Protein AF-A0A529L4T3-F1 (afdb_monomer_lite)

Structure (mmCIF, N/CA/C/O backbone):
data_AF-A0A529L4T3-F1
#
_entry.id   AF-A0A529L4T3-F1
#
loop_
_atom_site.group_PDB
_atom_site.id
_atom_site.type_symbol
_atom_site.label_atom_id
_atom_site.label_alt_id
_atom_site.label_comp_id
_atom_site.label_asym_id
_atom_site.label_entity_id
_atom_site.label_seq_id
_atom_site.pdbx_PDB_ins_code
_atom_site.Cartn_x
_atom_site.Cartn_y
_atom_site.Cartn_z
_atom_site.occupancy
_atom_site.B_iso_or_equiv
_atom_site.auth_seq_id
_atom_site.auth_comp_id
_atom_site.auth_asym_id
_atom_site.auth_atom_id
_atom_site.pdbx_PDB_model_num
ATOM 1 N N . ILE A 1 1 ? -10.244 -6.745 11.135 1.00 78.12 1 ILE A N 1
ATOM 2 C CA . ILE A 1 1 ? -11.554 -6.042 11.206 1.00 78.12 1 ILE A CA 1
ATOM 3 C C . ILE A 1 1 ? -11.884 -5.526 9.811 1.00 78.12 1 ILE A C 1
ATOM 5 O O . ILE A 1 1 ? -10.975 -4.991 9.186 1.00 78.12 1 ILE A O 1
ATOM 9 N N . PRO A 1 2 ? -13.104 -5.713 9.285 1.00 82.62 2 PRO A N 1
ATOM 10 C CA . PRO A 1 2 ? -13.437 -5.306 7.921 1.00 82.62 2 PRO A CA 1
ATOM 11 C C . PRO A 1 2 ? -13.251 -3.792 7.702 1.00 82.62 2 PRO A C 1
ATOM 13 O O . PRO A 1 2 ? -13.596 -2.993 8.563 1.00 82.62 2 PRO A O 1
ATOM 16 N N . VAL A 1 3 ? -12.700 -3.387 6.553 1.00 83.81 3 VAL A N 1
ATOM 17 C CA . VAL A 1 3 ? -12.356 -1.969 6.270 1.00 83.81 3 VAL A CA 1
ATOM 18 C C . VAL A 1 3 ? -12.960 -1.416 4.979 1.00 83.81 3 VAL A C 1
ATOM 20 O O . VAL A 1 3 ? -13.020 -0.201 4.782 1.00 83.81 3 VAL A O 1
ATOM 23 N N . ARG A 1 4 ? -13.390 -2.305 4.076 1.00 85.81 4 ARG A N 1
ATOM 24 C CA . ARG A 1 4 ? -13.789 -1.932 2.713 1.00 85.81 4 ARG A CA 1
ATOM 25 C C . ARG A 1 4 ? -15.242 -1.465 2.629 1.00 85.81 4 ARG A C 1
ATOM 27 O O . ARG A 1 4 ? -15.514 -0.495 1.933 1.00 85.81 4 ARG A O 1
ATOM 34 N N . THR A 1 5 ? -16.154 -2.124 3.340 1.00 94.12 5 THR A N 1
ATOM 35 C CA . THR A 1 5 ? -17.591 -1.813 3.311 1.00 94.12 5 THR A CA 1
ATOM 36 C C . THR A 1 5 ? -17.965 -0.775 4.368 1.00 94.12 5 THR A C 1
ATOM 38 O O . THR A 1 5 ? -17.276 -0.638 5.382 1.00 94.12 5 THR A O 1
ATOM 41 N N . ALA A 1 6 ? -19.074 -0.061 4.153 1.00 93.62 6 ALA A N 1
ATOM 42 C CA . ALA A 1 6 ? -19.612 0.883 5.135 1.00 93.62 6 ALA A CA 1
ATOM 43 C C . ALA A 1 6 ? -19.880 0.201 6.487 1.00 93.62 6 ALA A C 1
ATOM 45 O O . ALA A 1 6 ? -19.437 0.691 7.524 1.00 93.62 6 ALA A O 1
ATOM 46 N N . GLU A 1 7 ? -20.506 -0.978 6.463 1.00 94.81 7 GLU A N 1
ATOM 47 C CA . GLU A 1 7 ? -20.748 -1.782 7.666 1.00 94.81 7 GLU A CA 1
ATOM 48 C C . GLU A 1 7 ? -19.445 -2.206 8.349 1.00 94.81 7 GLU A C 1
ATOM 50 O O . GLU A 1 7 ? -19.307 -2.092 9.564 1.00 94.81 7 GLU A O 1
ATOM 55 N N . GLY A 1 8 ? -18.428 -2.592 7.574 1.00 93.56 8 GLY A N 1
ATOM 56 C CA . GLY A 1 8 ? -17.111 -2.905 8.117 1.00 93.56 8 GLY A CA 1
ATOM 57 C C . GLY A 1 8 ? -16.471 -1.733 8.859 1.00 93.56 8 GLY A C 1
ATOM 58 O O . GLY A 1 8 ? -15.962 -1.894 9.970 1.00 93.56 8 GLY A O 1
ATOM 59 N N . ARG A 1 9 ? -16.563 -0.530 8.280 1.00 92.38 9 ARG A N 1
ATOM 60 C CA . ARG A 1 9 ? -16.066 0.694 8.919 1.00 92.38 9 ARG A CA 1
ATOM 61 C C . ARG A 1 9 ? -16.782 0.977 10.241 1.00 92.38 9 ARG A C 1
ATOM 63 O O . ARG A 1 9 ? -16.096 1.339 11.190 1.00 92.38 9 ARG A O 1
ATOM 70 N N . LYS A 1 10 ? -18.099 0.747 10.335 1.00 93.69 10 LYS A N 1
ATOM 71 C CA . LYS A 1 10 ? -18.859 0.877 11.596 1.00 93.69 10 LYS A CA 1
ATOM 72 C C . LYS A 1 10 ? -18.392 -0.116 12.661 1.00 93.6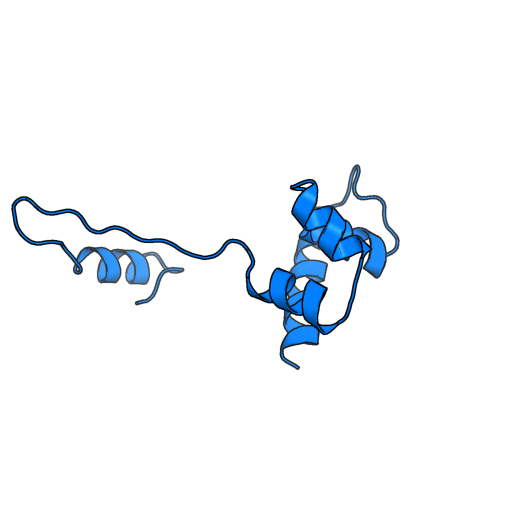9 10 LYS A C 1
ATOM 74 O O . LYS A 1 10 ? -18.240 0.254 13.816 1.00 93.69 10 LYS A O 1
ATOM 79 N N . ILE A 1 11 ? -18.096 -1.363 12.292 1.00 93.88 11 ILE A N 1
ATOM 80 C CA . ILE A 1 11 ? -17.553 -2.341 13.251 1.00 93.88 11 ILE A CA 1
ATOM 81 C C . ILE A 1 11 ? -16.198 -1.861 13.793 1.00 93.88 11 ILE A C 1
ATOM 83 O O . ILE A 1 11 ? -15.914 -1.991 14.981 1.00 93.88 11 ILE A O 1
ATOM 87 N N . ARG A 1 12 ? -15.358 -1.257 12.944 1.00 92.94 12 ARG A N 1
ATOM 88 C CA . ARG A 1 12 ? -14.039 -0.762 13.360 1.00 92.94 12 ARG A CA 1
ATOM 89 C C . ARG A 1 12 ? -14.113 0.381 14.372 1.00 92.94 12 ARG A C 1
ATOM 91 O O . ARG A 1 12 ? -13.210 0.477 15.196 1.00 92.94 12 ARG A O 1
ATOM 98 N N . THR A 1 13 ? -15.167 1.199 14.366 1.00 92.00 13 THR A N 1
ATOM 99 C CA . THR A 1 13 ? -15.310 2.288 15.350 1.00 92.00 13 THR A CA 1
ATOM 100 C C . THR A 1 13 ? -15.585 1.793 16.770 1.00 92.00 13 THR A C 1
ATOM 102 O O . THR A 1 13 ? -15.465 2.579 17.702 1.00 92.00 13 THR A O 1
ATOM 105 N N . ALA A 1 14 ? -15.924 0.512 16.958 1.00 94.75 14 ALA A N 1
ATOM 106 C CA . ALA A 1 14 ? -16.070 -0.084 18.286 1.00 94.75 14 ALA A CA 1
ATOM 107 C C . ALA A 1 14 ? -14.724 -0.273 19.014 1.00 94.75 14 ALA A C 1
ATOM 109 O O . ALA A 1 14 ? -14.696 -0.422 20.232 1.00 94.75 14 ALA A O 1
ATOM 110 N N . PHE A 1 15 ? -13.605 -0.257 18.283 1.00 95.00 15 PHE A N 1
ATOM 111 C CA . PHE A 1 15 ? -12.266 -0.377 18.850 1.00 95.00 15 PHE A CA 1
ATOM 112 C C . PHE A 1 15 ? -11.772 1.015 19.246 1.00 95.00 15 PHE A C 1
ATOM 114 O O . PHE A 1 15 ? -11.352 1.800 18.394 1.00 95.00 15 PHE A O 1
ATOM 121 N N . ILE A 1 16 ? -11.851 1.321 20.539 1.00 95.62 16 ILE A N 1
ATOM 122 C CA . ILE A 1 16 ? -11.482 2.618 21.115 1.00 95.62 16 ILE A CA 1
ATOM 123 C C . ILE A 1 16 ? -10.294 2.469 22.068 1.00 95.62 16 ILE A C 1
ATOM 125 O O . ILE A 1 16 ? -10.074 1.400 22.631 1.00 95.62 16 ILE A O 1
ATOM 129 N N . SER A 1 17 ? -9.520 3.540 22.244 1.00 97.00 17 SER A N 1
ATOM 130 C CA . SER A 1 17 ? -8.512 3.609 23.305 1.00 97.00 17 SER A CA 1
ATOM 131 C C . SER A 1 17 ? -9.145 3.986 24.640 1.00 97.00 17 SER A C 1
ATOM 133 O O . SER A 1 17 ? -10.187 4.646 24.681 1.00 97.00 17 SER A O 1
ATOM 135 N N . ASP A 1 18 ? -8.451 3.663 25.726 1.00 97.31 18 ASP A N 1
ATOM 136 C CA . ASP A 1 18 ? -8.809 4.137 27.058 1.00 97.31 18 ASP A CA 1
ATOM 137 C C . ASP A 1 18 ? -8.753 5.667 27.174 1.00 97.31 18 ASP A C 1
ATOM 139 O O . ASP A 1 18 ? -8.138 6.380 26.368 1.00 97.31 18 ASP A O 1
ATOM 143 N N . LYS A 1 19 ? -9.398 6.195 28.2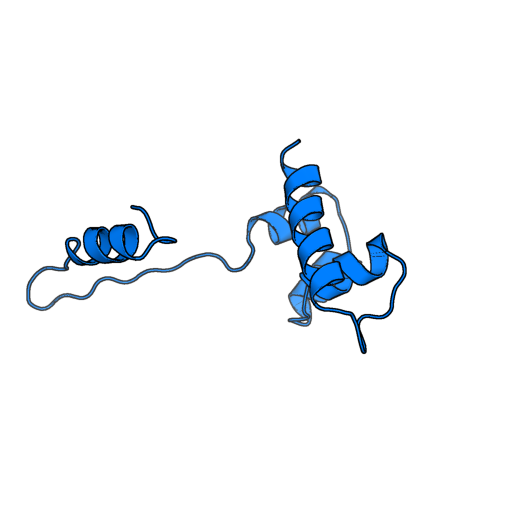22 1.00 96.75 19 LYS A N 1
ATOM 144 C CA . LYS A 1 19 ? -9.359 7.628 28.536 1.00 96.75 19 LYS A CA 1
ATOM 145 C C . LYS A 1 19 ? -7.909 8.092 28.709 1.00 96.75 19 LYS A C 1
ATOM 147 O O . LYS A 1 19 ? -7.080 7.392 29.283 1.00 96.75 19 LYS A O 1
ATOM 152 N N . GLY A 1 20 ? -7.609 9.281 28.189 1.00 97.94 20 GLY A N 1
ATOM 153 C CA . GLY A 1 20 ? -6.254 9.841 28.191 1.00 97.94 20 GLY A CA 1
ATOM 154 C C . GLY A 1 20 ? -5.305 9.243 27.145 1.00 97.94 20 GLY A C 1
ATOM 155 O O . GLY A 1 20 ? -4.199 9.750 26.998 1.00 97.94 20 GLY A O 1
ATOM 156 N N . HIS A 1 21 ? -5.732 8.231 26.383 1.00 98.00 21 HIS A N 1
ATOM 157 C CA . HIS A 1 21 ? -4.907 7.560 25.379 1.00 98.00 21 HIS A CA 1
ATOM 158 C C . HIS A 1 21 ? -5.426 7.797 23.956 1.00 98.00 21 HIS A C 1
ATOM 160 O O . HIS A 1 21 ? -6.522 8.326 23.737 1.00 98.00 21 HIS A O 1
ATOM 166 N N . LYS A 1 22 ? -4.609 7.410 22.972 1.00 97.00 22 LYS A N 1
ATOM 167 C CA . LYS A 1 22 ? -4.934 7.424 21.542 1.00 97.00 22 LYS A CA 1
ATOM 168 C C . LYS A 1 22 ? -4.481 6.116 20.902 1.00 97.00 22 LYS A C 1
ATOM 170 O O . LYS A 1 22 ? -3.446 5.573 21.275 1.00 97.00 22 LYS A O 1
ATOM 175 N N . LEU A 1 23 ? -5.237 5.643 19.915 1.00 96.12 23 LEU A N 1
ATOM 176 C CA . LEU A 1 23 ? -4.793 4.558 19.043 1.00 96.12 23 LEU A CA 1
ATOM 177 C C . LEU A 1 23 ? -3.860 5.114 17.964 1.00 96.12 23 LEU A C 1
ATOM 179 O O . LEU A 1 23 ? -4.181 6.114 17.322 1.00 96.12 23 LEU A O 1
ATOM 183 N N . VAL A 1 24 ? -2.739 4.433 17.738 1.00 95.69 24 VAL A N 1
ATOM 184 C CA . VAL A 1 24 ? -1.828 4.689 16.617 1.00 95.69 24 VAL A CA 1
ATOM 185 C C . VAL A 1 24 ? -1.914 3.501 15.669 1.00 95.69 24 VAL A C 1
ATOM 187 O O . VAL A 1 24 ? -1.840 2.352 16.095 1.00 95.69 24 VAL A O 1
ATOM 190 N N . SER A 1 25 ? -2.093 3.779 14.380 1.00 92.44 25 SER A N 1
ATOM 191 C CA . SER A 1 25 ? -2.102 2.769 13.324 1.00 92.44 25 SER A CA 1
ATOM 192 C C . SER A 1 25 ? -1.008 3.113 12.326 1.00 92.44 25 SER A C 1
ATOM 194 O O . SER A 1 25 ? -0.974 4.233 11.824 1.00 92.44 25 SER A O 1
ATOM 196 N N . ALA A 1 26 ? -0.160 2.141 12.013 1.00 94.56 26 ALA A N 1
ATOM 197 C CA . ALA A 1 26 ? 0.836 2.227 10.956 1.00 94.56 26 ALA A CA 1
ATOM 198 C C . ALA A 1 26 ? 0.648 1.035 10.015 1.00 94.56 26 ALA A C 1
ATOM 200 O O . ALA A 1 26 ? 0.377 -0.076 10.468 1.00 94.56 26 ALA A O 1
ATOM 201 N N . ASP A 1 27 ? 0.745 1.287 8.716 1.00 92.75 27 ASP A N 1
ATOM 202 C CA . ASP A 1 27 ? 0.604 0.289 7.660 1.00 92.75 27 ASP A CA 1
ATOM 203 C C . ASP A 1 27 ? 1.719 0.540 6.642 1.00 92.75 27 ASP A C 1
ATOM 205 O O . ASP A 1 27 ? 2.018 1.695 6.312 1.00 92.75 27 ASP A O 1
ATOM 209 N N . TYR A 1 28 ? 2.388 -0.521 6.199 1.00 92.81 28 TYR A N 1
ATOM 210 C CA . TYR A 1 28 ? 3.469 -0.382 5.239 1.00 92.81 28 TYR A CA 1
ATOM 211 C C . TYR A 1 28 ? 2.910 -0.057 3.855 1.00 92.81 28 TYR A C 1
ATOM 213 O O . TYR A 1 28 ? 2.190 -0.847 3.245 1.00 92.81 28 TYR A O 1
ATOM 221 N N . SER A 1 29 ? 3.339 1.073 3.296 1.00 88.44 29 SER A N 1
ATOM 222 C CA . SER A 1 29 ? 2.958 1.444 1.935 1.00 88.44 29 SER A CA 1
ATOM 223 C C . SER A 1 29 ? 3.485 0.431 0.913 1.00 88.44 29 SER A C 1
ATOM 225 O O . SER A 1 29 ? 4.695 0.347 0.673 1.00 88.44 29 SER A O 1
ATOM 227 N N . GLN A 1 30 ? 2.555 -0.309 0.298 1.00 85.88 30 GLN A N 1
ATOM 228 C CA . GLN A 1 30 ? 2.801 -1.221 -0.827 1.00 85.88 30 GLN A CA 1
ATOM 229 C C . GLN A 1 30 ? 3.869 -2.293 -0.528 1.00 85.88 30 GLN A C 1
ATOM 231 O O . GLN A 1 30 ? 4.676 -2.623 -1.397 1.00 85.88 30 GLN A O 1
ATOM 236 N N . ILE A 1 31 ? 3.883 -2.839 0.696 1.00 90.88 31 ILE A N 1
ATOM 237 C CA . ILE A 1 31 ? 4.938 -3.759 1.157 1.00 90.88 31 ILE A CA 1
ATOM 238 C C . ILE A 1 31 ? 5.145 -4.972 0.251 1.00 90.88 31 ILE A C 1
ATOM 240 O O . ILE A 1 31 ? 6.282 -5.331 -0.023 1.00 90.88 31 ILE A O 1
ATOM 244 N N . GLU A 1 32 ? 4.072 -5.558 -0.272 1.00 87.31 32 GLU A N 1
ATOM 245 C CA . GLU A 1 32 ? 4.145 -6.750 -1.124 1.00 87.31 32 GLU A CA 1
ATOM 246 C C . GLU A 1 32 ? 4.939 -6.484 -2.409 1.00 87.31 32 GLU A C 1
ATOM 248 O O . GLU A 1 32 ? 5.792 -7.278 -2.793 1.00 87.31 32 GLU A O 1
ATOM 253 N N . LEU A 1 33 ? 4.741 -5.316 -3.030 1.00 85.19 33 LEU A N 1
ATOM 254 C CA . LEU A 1 33 ? 5.491 -4.919 -4.221 1.00 85.19 33 LEU A CA 1
ATOM 255 C C . LEU A 1 33 ? 6.944 -4.557 -3.894 1.00 85.19 33 LEU A C 1
ATOM 257 O O . LEU A 1 33 ? 7.825 -4.791 -4.716 1.00 85.19 33 LEU A O 1
ATOM 261 N N . ARG A 1 34 ? 7.212 -4.012 -2.701 1.00 89.81 34 ARG A N 1
ATOM 262 C CA . ARG A 1 34 ? 8.585 -3.751 -2.238 1.00 89.81 34 ARG A CA 1
ATOM 263 C C . ARG A 1 34 ? 9.350 -5.051 -2.009 1.00 89.81 34 ARG A C 1
ATOM 265 O O . ARG A 1 34 ? 10.506 -5.153 -2.401 1.00 89.81 34 ARG A O 1
ATOM 272 N N . VAL A 1 35 ? 8.693 -6.047 -1.415 1.00 90.31 35 VAL A N 1
ATOM 273 C CA . VAL A 1 35 ? 9.254 -7.391 -1.243 1.00 90.31 35 VAL A CA 1
ATOM 274 C C . VAL A 1 35 ? 9.486 -8.043 -2.604 1.00 90.31 35 VAL A C 1
ATOM 276 O O . VAL A 1 35 ? 10.576 -8.554 -2.830 1.00 90.31 35 VAL A O 1
ATOM 279 N N . LEU A 1 36 ? 8.526 -7.956 -3.532 1.00 86.06 36 LEU A N 1
ATOM 280 C CA . LEU A 1 36 ? 8.698 -8.453 -4.900 1.00 86.06 36 LEU A CA 1
ATOM 281 C C . LEU A 1 36 ? 9.913 -7.817 -5.588 1.00 86.06 36 LEU A C 1
ATOM 283 O O . LEU A 1 36 ? 10.746 -8.541 -6.123 1.00 86.06 36 LEU A O 1
ATOM 287 N N . ALA A 1 37 ? 10.035 -6.486 -5.549 1.00 87.88 37 ALA A N 1
ATOM 288 C CA . ALA A 1 37 ? 11.152 -5.762 -6.161 1.00 87.88 37 ALA A CA 1
ATOM 289 C C . ALA A 1 37 ? 12.512 -6.260 -5.659 1.00 87.88 37 ALA A C 1
ATOM 291 O O . ALA A 1 37 ? 13.456 -6.368 -6.439 1.00 87.88 37 ALA A O 1
ATOM 292 N N . HIS A 1 38 ? 12.589 -6.563 -4.361 1.00 90.25 38 HIS A N 1
ATOM 293 C CA . HIS A 1 38 ? 13.801 -7.040 -3.713 1.00 90.25 38 HIS A CA 1
ATOM 294 C C . HIS A 1 38 ? 14.095 -8.511 -4.028 1.00 90.25 38 HIS A C 1
ATOM 296 O O . HIS A 1 38 ? 15.198 -8.830 -4.449 1.00 90.25 38 HIS A O 1
ATOM 302 N N . VAL A 1 39 ? 13.113 -9.401 -3.855 1.00 88.44 39 VAL A N 1
ATOM 303 C CA . VAL A 1 39 ? 13.289 -10.855 -4.026 1.00 88.44 39 VAL A CA 1
ATOM 304 C C . VAL A 1 39 ? 13.514 -11.236 -5.487 1.00 88.44 39 VAL A C 1
ATOM 306 O O . VAL A 1 39 ? 14.300 -12.134 -5.767 1.00 88.44 39 VAL A O 1
ATOM 309 N N . ALA A 1 40 ? 12.832 -10.565 -6.416 1.00 84.50 40 ALA A N 1
ATOM 310 C CA . ALA A 1 40 ? 12.985 -10.805 -7.848 1.00 84.50 40 ALA A CA 1
ATOM 311 C C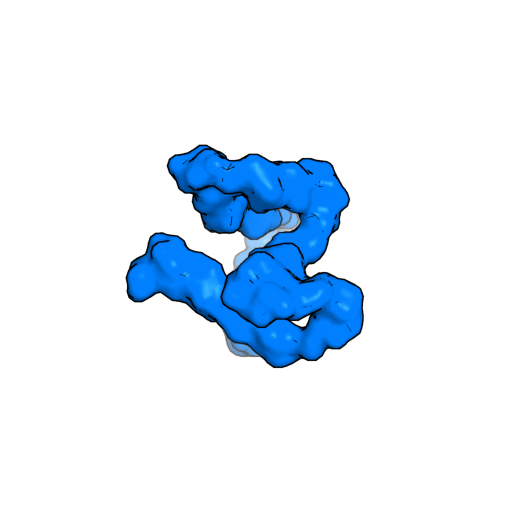 . ALA A 1 40 ? 14.100 -9.958 -8.484 1.00 84.50 40 ALA A C 1
ATOM 313 O O . ALA A 1 40 ? 14.226 -9.979 -9.705 1.00 84.50 40 ALA A O 1
ATOM 314 N N . GLU A 1 41 ? 14.862 -9.202 -7.678 1.00 87.75 41 GLU A N 1
ATOM 315 C CA . GLU A 1 41 ? 15.951 -8.325 -8.121 1.00 87.75 41 GLU A CA 1
ATOM 316 C C . GLU A 1 41 ? 15.553 -7.494 -9.351 1.00 87.75 41 GLU A C 1
ATOM 318 O O . GLU A 1 41 ? 16.132 -7.633 -10.425 1.00 87.75 41 GLU A O 1
ATOM 323 N N . ILE A 1 42 ? 14.525 -6.645 -9.206 1.00 84.56 42 ILE A N 1
ATOM 324 C CA . ILE A 1 42 ? 14.000 -5.791 -10.287 1.00 84.56 42 ILE A CA 1
ATOM 325 C C . ILE A 1 42 ? 14.472 -4.342 -10.045 1.00 84.56 42 ILE A C 1
ATOM 327 O O . ILE A 1 42 ? 13.802 -3.595 -9.314 1.00 84.56 42 ILE A O 1
ATOM 331 N N . PRO A 1 43 ? 15.610 -3.901 -10.628 1.00 87.06 43 PRO A N 1
ATOM 332 C CA . PRO A 1 43 ? 16.163 -2.563 -10.416 1.00 87.06 43 PRO A CA 1
ATOM 333 C C . PRO A 1 43 ? 15.185 -1.443 -10.750 1.00 87.06 43 PRO A C 1
ATOM 335 O O . PRO A 1 43 ? 15.102 -0.467 -10.014 1.00 87.06 43 PRO A O 1
ATOM 338 N N . GLN A 1 44 ? 14.406 -1.598 -11.822 1.00 83.12 44 GLN A N 1
ATOM 339 C CA . GLN A 1 44 ? 13.437 -0.601 -12.279 1.00 83.12 44 GLN A CA 1
ATOM 340 C C . GLN A 1 44 ? 12.362 -0.354 -11.217 1.00 83.12 44 GLN A C 1
ATOM 342 O O . GLN A 1 44 ? 11.994 0.788 -10.952 1.00 83.12 44 GLN A O 1
ATOM 347 N N . LEU A 1 45 ? 11.888 -1.422 -10.568 1.00 84.31 45 LEU A N 1
ATOM 348 C CA . LEU A 1 45 ? 10.865 -1.337 -9.532 1.00 84.31 45 LEU A CA 1
ATOM 349 C C . LEU A 1 45 ? 11.443 -0.762 -8.234 1.00 84.31 45 LEU A C 1
ATOM 351 O O . LEU A 1 45 ? 10.813 0.074 -7.590 1.00 84.31 45 LEU A O 1
ATOM 355 N N . THR A 1 46 ? 12.668 -1.159 -7.885 1.00 89.62 46 THR A N 1
ATOM 356 C CA . THR A 1 46 ? 13.411 -0.594 -6.750 1.00 89.62 46 THR A CA 1
ATOM 357 C C . THR A 1 46 ? 13.634 0.910 -6.922 1.00 89.62 46 THR A C 1
ATOM 359 O O . THR A 1 46 ? 13.355 1.681 -6.004 1.00 89.62 46 THR A O 1
ATOM 362 N N . GLN A 1 47 ? 14.066 1.337 -8.110 1.00 90.25 47 GLN A N 1
ATOM 363 C CA . GLN A 1 47 ? 14.285 2.743 -8.435 1.00 90.25 47 GLN A CA 1
ATOM 364 C C . GLN A 1 47 ? 12.970 3.528 -8.411 1.00 90.25 47 GLN A C 1
ATOM 366 O O . GLN A 1 47 ? 12.886 4.569 -7.769 1.00 90.25 47 GLN A O 1
ATOM 371 N N . ALA A 1 48 ? 11.900 2.979 -8.989 1.00 88.06 48 ALA A N 1
ATOM 372 C CA . ALA A 1 48 ? 10.581 3.602 -8.947 1.00 88.06 48 ALA A CA 1
ATOM 373 C C . ALA A 1 48 ? 10.079 3.833 -7.506 1.00 88.06 48 ALA A C 1
ATOM 375 O O . ALA A 1 48 ? 9.451 4.856 -7.223 1.00 88.06 48 ALA A O 1
ATOM 376 N N . PHE A 1 49 ? 10.383 2.918 -6.575 1.00 90.25 49 PHE A N 1
ATOM 377 C CA . PHE A 1 49 ? 10.096 3.113 -5.152 1.00 90.25 49 PHE A CA 1
ATOM 378 C C . PHE A 1 49 ? 10.960 4.191 -4.497 1.00 90.25 49 PHE A C 1
ATOM 380 O O . PHE A 1 49 ? 10.460 4.877 -3.602 1.00 90.25 49 PHE A O 1
ATOM 387 N N . ALA A 1 50 ? 12.228 4.312 -4.892 1.00 90.94 50 ALA A N 1
ATOM 388 C CA . ALA A 1 50 ? 13.134 5.348 -4.402 1.00 90.94 50 ALA A CA 1
ATOM 389 C C . ALA A 1 50 ? 12.705 6.746 -4.879 1.00 90.94 50 ALA A C 1
ATOM 391 O O . ALA A 1 50 ? 12.743 7.696 -4.101 1.00 90.94 50 ALA A O 1
ATOM 392 N N . ASP A 1 51 ? 12.202 6.840 -6.111 1.00 91.69 51 ASP A N 1
ATOM 393 C CA . ASP A 1 51 ? 11.765 8.093 -6.740 1.00 91.69 51 ASP A CA 1
ATOM 394 C C . ASP A 1 51 ? 10.332 8.501 -6.357 1.00 91.69 51 ASP A C 1
ATOM 396 O O . ASP A 1 51 ? 9.849 9.562 -6.753 1.00 91.69 51 ASP A O 1
ATOM 400 N N . GLY A 1 52 ? 9.619 7.665 -5.592 1.00 88.06 52 GLY A N 1
ATOM 401 C CA . GLY A 1 52 ? 8.233 7.921 -5.190 1.00 88.06 52 GLY A CA 1
ATOM 402 C C . GLY A 1 52 ? 7.235 7.904 -6.355 1.00 88.06 52 GLY A C 1
ATOM 403 O O . GLY A 1 52 ? 6.178 8.532 -6.271 1.00 88.06 52 GLY A O 1
ATOM 404 N N . ALA A 1 53 ? 7.561 7.208 -7.444 1.00 85.75 53 ALA A N 1
ATOM 405 C CA . ALA A 1 53 ? 6.754 7.182 -8.655 1.00 85.75 53 ALA A CA 1
ATOM 406 C C . ALA A 1 53 ? 5.469 6.336 -8.505 1.00 85.75 53 ALA A C 1
ATOM 408 O O . ALA A 1 53 ? 5.354 5.488 -7.614 1.00 85.75 53 ALA A O 1
ATOM 409 N N . ASP A 1 54 ? 4.486 6.524 -9.401 1.00 83.75 54 ASP A N 1
ATOM 410 C CA . ASP A 1 54 ? 3.300 5.653 -9.441 1.00 83.75 54 ASP A CA 1
ATOM 411 C C . ASP A 1 54 ? 3.676 4.275 -9.998 1.00 83.75 54 ASP A C 1
ATOM 413 O O . ASP A 1 54 ? 3.628 4.011 -11.201 1.00 83.75 54 ASP A O 1
ATOM 417 N N . ILE A 1 55 ? 4.012 3.376 -9.078 1.00 81.81 55 ILE A N 1
ATOM 418 C CA . ILE A 1 55 ? 4.411 1.998 -9.356 1.00 81.81 55 ILE A CA 1
ATOM 419 C C . ILE A 1 55 ? 3.385 1.248 -10.200 1.00 81.81 55 ILE A C 1
ATOM 421 O O . ILE A 1 55 ? 3.755 0.456 -11.065 1.00 81.81 55 ILE A O 1
ATOM 425 N N . HIS A 1 56 ? 2.089 1.480 -9.975 1.00 78.38 56 HIS A N 1
ATOM 426 C CA . HIS A 1 56 ? 1.057 0.798 -10.748 1.00 78.38 56 HIS A CA 1
ATOM 427 C C . HIS A 1 56 ? 1.038 1.283 -12.194 1.00 78.38 56 HIS A C 1
ATOM 429 O O . HIS A 1 56 ? 0.808 0.471 -13.085 1.00 78.38 56 HIS A O 1
ATOM 435 N N . ALA A 1 57 ? 1.296 2.570 -12.432 1.00 80.88 57 ALA A N 1
ATOM 436 C CA . ALA A 1 57 ? 1.398 3.109 -13.781 1.00 80.88 57 ALA A CA 1
ATOM 437 C C . ALA A 1 57 ? 2.686 2.648 -14.480 1.00 80.88 57 ALA A C 1
ATOM 439 O O . ALA A 1 57 ? 2.624 2.244 -15.634 1.00 80.88 57 ALA A O 1
ATOM 440 N N . ILE A 1 58 ? 3.824 2.619 -13.779 1.00 80.62 58 ILE A N 1
ATOM 441 C CA . ILE A 1 58 ? 5.093 2.110 -14.330 1.00 80.62 58 ILE A CA 1
ATOM 442 C C . ILE A 1 58 ? 4.973 0.629 -14.680 1.00 80.62 58 ILE A C 1
ATOM 444 O O . ILE A 1 58 ? 5.290 0.228 -15.794 1.00 80.62 58 ILE A O 1
ATOM 448 N N . THR A 1 59 ? 4.434 -0.184 -13.769 1.00 75.88 59 THR A N 1
ATOM 449 C CA . THR A 1 59 ? 4.267 -1.616 -14.041 1.00 75.88 59 THR A CA 1
ATOM 450 C C . THR A 1 59 ? 3.288 -1.841 -15.196 1.00 75.88 59 THR A C 1
ATOM 452 O O . THR A 1 59 ? 3.542 -2.663 -16.065 1.00 75.88 59 THR A O 1
ATOM 455 N N . ALA A 1 60 ? 2.191 -1.075 -15.258 1.00 78.31 60 ALA A N 1
ATOM 456 C CA . ALA A 1 60 ? 1.267 -1.112 -16.390 1.00 78.31 60 ALA A CA 1
ATOM 457 C C . ALA A 1 60 ? 1.945 -0.719 -17.709 1.00 78.31 60 ALA A C 1
ATOM 459 O O . ALA A 1 60 ? 1.687 -1.344 -18.733 1.00 78.31 60 ALA A O 1
ATOM 460 N N . SER A 1 61 ? 2.795 0.307 -17.672 1.00 81.25 61 SER A N 1
ATOM 461 C CA . SER A 1 61 ? 3.517 0.820 -18.832 1.00 81.25 61 SER A CA 1
ATOM 462 C C . SER A 1 61 ? 4.429 -0.245 -19.419 1.00 81.25 61 SER A C 1
ATOM 464 O O . SER A 1 61 ? 4.346 -0.518 -20.610 1.00 81.25 61 SER A O 1
ATOM 466 N N . GLU A 1 62 ? 5.219 -0.905 -18.574 1.00 76.75 62 GLU A N 1
ATOM 467 C CA . GLU A 1 62 ? 6.102 -2.006 -18.973 1.00 76.75 62 GLU A CA 1
ATOM 468 C C . GLU A 1 62 ? 5.312 -3.220 -19.483 1.00 76.75 62 GLU A C 1
ATOM 470 O O . GLU A 1 62 ? 5.600 -3.768 -20.543 1.00 76.75 62 GLU A O 1
ATOM 475 N N . MET A 1 63 ? 4.262 -3.627 -18.765 1.00 73.38 63 MET A N 1
ATOM 476 C CA . MET A 1 63 ? 3.480 -4.820 -19.107 1.00 73.38 63 MET A CA 1
ATOM 477 C C . MET A 1 63 ? 2.663 -4.680 -20.392 1.00 73.38 63 MET A C 1
ATOM 479 O O . MET A 1 63 ? 2.503 -5.648 -21.134 1.00 73.38 63 MET A O 1
ATOM 483 N N . PHE A 1 64 ? 2.074 -3.506 -20.615 1.00 75.88 64 PHE A N 1
ATOM 484 C CA . PHE A 1 64 ? 1.184 -3.246 -21.748 1.00 75.88 64 PHE A CA 1
ATOM 485 C C . PHE A 1 64 ? 1.855 -2.435 -22.857 1.00 75.88 64 PHE A C 1
ATOM 487 O O . PHE A 1 64 ? 1.207 -2.148 -23.861 1.00 75.88 64 PHE A O 1
ATOM 494 N N . ASN A 1 65 ? 3.133 -2.089 -22.685 1.00 78.50 65 ASN A N 1
ATOM 495 C CA . ASN A 1 65 ? 3.924 -1.279 -23.604 1.00 78.50 65 ASN A CA 1
ATOM 496 C C . ASN A 1 65 ? 3.216 0.034 -23.997 1.00 78.50 65 ASN A C 1
ATOM 498 O O . ASN A 1 65 ? 3.106 0.379 -25.174 1.00 78.50 65 ASN A O 1
ATOM 502 N N . VAL A 1 66 ? 2.686 0.745 -22.997 1.00 83.44 66 VAL A N 1
ATOM 503 C CA . VAL A 1 66 ? 1.987 2.031 -23.159 1.00 83.44 66 VAL A CA 1
ATOM 504 C C . VAL A 1 66 ? 2.617 3.086 -22.260 1.00 83.44 66 VAL A C 1
ATOM 506 O O . VAL A 1 66 ? 2.893 2.784 -21.108 1.00 83.44 66 VAL A O 1
ATOM 509 N N . PRO A 1 67 ? 2.816 4.329 -22.718 1.00 84.56 67 PRO A N 1
ATOM 510 C CA . PRO A 1 67 ? 3.423 5.361 -21.886 1.00 84.56 67 PRO A CA 1
ATOM 511 C C . PRO A 1 67 ? 2.598 5.639 -20.620 1.00 84.56 67 PRO A C 1
ATOM 513 O O . PRO A 1 67 ? 1.367 5.575 -20.625 1.00 84.56 67 PRO A O 1
ATOM 516 N N . VAL A 1 68 ? 3.293 5.980 -19.529 1.00 82.25 68 VAL A N 1
ATOM 517 C CA . VAL A 1 68 ? 2.668 6.437 -18.273 1.00 82.25 68 VAL A CA 1
ATOM 518 C C . VAL A 1 68 ? 1.852 7.712 -18.506 1.00 82.25 68 VAL A C 1
ATOM 520 O O . VAL A 1 68 ? 0.752 7.865 -17.970 1.00 82.25 68 VAL A O 1
ATOM 523 N N . GLU A 1 69 ? 2.381 8.622 -19.322 1.00 84.25 69 GLU A N 1
ATOM 524 C CA . GLU A 1 69 ? 1.704 9.857 -19.696 1.00 84.25 69 GLU A CA 1
ATOM 525 C C . GLU A 1 69 ? 0.470 9.557 -20.556 1.00 84.25 69 GLU A C 1
ATOM 527 O O . GLU A 1 69 ? 0.541 8.860 -21.566 1.00 84.25 69 GLU A O 1
ATOM 532 N N . GLY A 1 70 ? -0.688 10.064 -20.129 1.00 79.44 70 GLY A N 1
ATOM 533 C CA . GLY A 1 70 ? -1.957 9.817 -20.814 1.00 79.44 70 GLY A CA 1
ATOM 534 C C . GLY A 1 70 ? -2.526 8.405 -20.628 1.00 79.44 70 GLY A C 1
ATOM 535 O O . GLY A 1 70 ? -3.508 8.068 -21.289 1.00 79.44 70 GLY A O 1
ATOM 536 N N . MET A 1 71 ? -1.965 7.582 -19.729 1.00 85.06 71 MET A N 1
ATOM 537 C CA . MET A 1 71 ? -2.450 6.219 -19.503 1.00 85.06 71 MET A CA 1
ATOM 538 C C . MET A 1 71 ? -3.924 6.198 -19.049 1.00 85.06 71 MET A C 1
ATOM 540 O O . MET A 1 71 ? -4.263 6.790 -18.017 1.00 85.06 71 MET A O 1
ATOM 544 N N . PRO A 1 72 ? -4.811 5.451 -19.738 1.00 84.19 72 PRO A N 1
ATOM 545 C CA . PRO A 1 72 ? -6.187 5.280 -19.295 1.00 84.19 72 PRO A CA 1
ATOM 546 C C . PRO A 1 72 ? -6.264 4.581 -17.933 1.00 84.19 72 PRO A C 1
ATOM 548 O O . PRO A 1 72 ? -5.595 3.575 -17.679 1.00 84.19 72 PRO A O 1
ATOM 551 N N . SER A 1 73 ? -7.152 5.062 -17.062 1.00 84.00 73 SER A N 1
ATOM 552 C CA . SER A 1 73 ? -7.325 4.540 -15.697 1.00 84.00 73 SER A CA 1
ATOM 553 C C . SER A 1 73 ? -7.670 3.044 -15.646 1.00 84.00 73 SER A C 1
ATOM 555 O O . SER A 1 73 ? -7.314 2.348 -14.690 1.00 84.00 73 SER A O 1
ATOM 557 N N . GLU A 1 74 ? -8.323 2.523 -16.685 1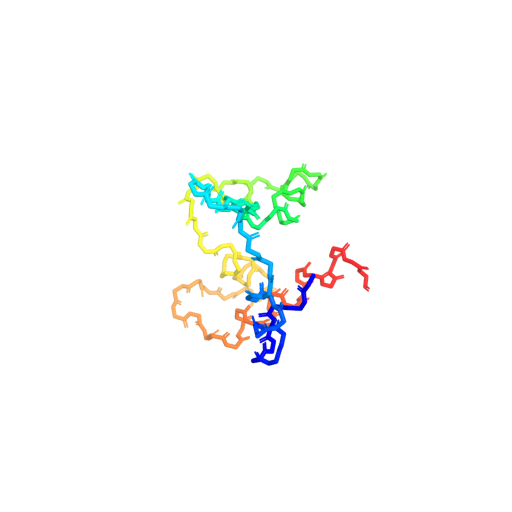.00 84.06 74 GLU A N 1
ATOM 558 C CA . GLU A 1 74 ? -8.652 1.106 -16.814 1.00 84.06 74 GLU A CA 1
ATOM 559 C C . GLU A 1 74 ? -7.407 0.223 -16.985 1.00 84.06 74 GLU A C 1
ATOM 561 O O . GLU A 1 74 ? -7.315 -0.830 -16.349 1.00 84.06 74 GLU A O 1
ATOM 566 N N . VAL A 1 75 ? -6.423 0.667 -17.776 1.00 79.62 75 VAL A N 1
ATOM 567 C CA . VAL A 1 75 ? -5.164 -0.062 -18.007 1.00 79.62 75 VAL A CA 1
ATOM 568 C C . VAL A 1 75 ? -4.398 -0.197 -16.694 1.00 79.62 75 VAL A C 1
ATOM 570 O O . VAL A 1 75 ? -4.019 -1.300 -16.295 1.00 79.62 75 VAL A O 1
ATOM 573 N N . ARG A 1 76 ? -4.306 0.902 -15.938 1.00 79.75 76 ARG A N 1
ATOM 574 C CA . ARG A 1 76 ? -3.730 0.918 -14.588 1.00 79.75 76 ARG A CA 1
ATOM 575 C C . ARG A 1 76 ? -4.446 -0.050 -13.639 1.00 79.75 76 ARG A C 1
ATOM 577 O O . ARG A 1 76 ? -3.806 -0.752 -12.856 1.00 79.75 76 ARG A O 1
ATOM 584 N N . ARG A 1 77 ? -5.782 -0.126 -13.702 1.00 80.81 77 ARG A N 1
ATOM 585 C CA . ARG A 1 77 ? -6.574 -1.054 -12.874 1.00 80.81 77 ARG A CA 1
ATOM 586 C C . ARG A 1 77 ? -6.300 -2.519 -13.229 1.00 80.81 77 ARG A C 1
ATOM 588 O O . ARG A 1 77 ? -6.209 -3.342 -12.320 1.00 80.81 77 ARG A O 1
ATOM 595 N N . ARG A 1 78 ? -6.162 -2.843 -14.518 1.00 76.25 78 ARG A N 1
ATOM 596 C CA . ARG A 1 78 ? -5.821 -4.198 -14.986 1.00 76.25 78 ARG A CA 1
ATOM 597 C C . ARG A 1 78 ? -4.421 -4.608 -14.538 1.00 76.25 78 ARG A C 1
ATOM 599 O O . ARG A 1 78 ? -4.276 -5.694 -13.989 1.00 76.25 78 ARG A O 1
ATOM 606 N N . ALA A 1 79 ? -3.433 -3.724 -14.679 1.00 74.75 79 ALA A N 1
ATOM 607 C CA . ALA A 1 79 ? -2.069 -3.975 -14.207 1.00 74.75 79 ALA A CA 1
ATOM 608 C C . ALA A 1 79 ? -2.026 -4.268 -12.706 1.00 74.75 79 ALA A C 1
ATOM 610 O O . ALA A 1 79 ? -1.388 -5.221 -12.276 1.00 74.75 79 ALA A O 1
ATOM 611 N N . LYS A 1 80 ? -2.785 -3.506 -11.905 1.00 76.12 80 LYS A N 1
ATOM 612 C CA . LYS A 1 80 ? -2.916 -3.774 -10.471 1.00 76.12 80 LYS A CA 1
ATOM 613 C C . LYS A 1 80 ? -3.374 -5.211 -10.208 1.00 76.12 80 LYS A C 1
ATOM 615 O O . LYS A 1 80 ? -2.757 -5.882 -9.394 1.00 76.12 80 LYS A O 1
ATOM 620 N N . ALA A 1 81 ? -4.427 -5.679 -10.881 1.00 73.38 81 ALA A N 1
ATOM 621 C CA . ALA A 1 81 ? -4.930 -7.042 -10.702 1.00 73.38 81 ALA A CA 1
ATOM 622 C C . ALA A 1 81 ? -3.894 -8.107 -11.101 1.00 73.38 81 ALA A C 1
ATOM 624 O O . ALA A 1 81 ? -3.749 -9.094 -10.386 1.00 73.38 81 ALA A O 1
ATOM 625 N N . ILE A 1 82 ? -3.147 -7.886 -12.187 1.00 69.81 82 ILE A N 1
ATOM 626 C CA . ILE A 1 82 ? -2.118 -8.829 -12.643 1.00 69.81 82 ILE A CA 1
ATOM 627 C C . ILE A 1 82 ? -0.919 -8.857 -11.691 1.00 69.81 82 ILE A C 1
ATOM 629 O O . ILE A 1 82 ? -0.444 -9.942 -11.385 1.00 69.81 82 ILE A O 1
ATOM 633 N N . ASN A 1 83 ? -0.473 -7.715 -11.156 1.00 67.69 83 ASN A N 1
ATOM 634 C CA . ASN A 1 83 ? 0.609 -7.686 -10.165 1.00 67.69 83 ASN A CA 1
ATOM 635 C C . ASN A 1 83 ? 0.287 -8.574 -8.960 1.00 67.69 83 ASN A C 1
ATOM 637 O O . ASN A 1 83 ? 1.132 -9.346 -8.525 1.00 67.69 83 ASN A O 1
ATOM 641 N N . PHE A 1 84 ? -0.945 -8.499 -8.447 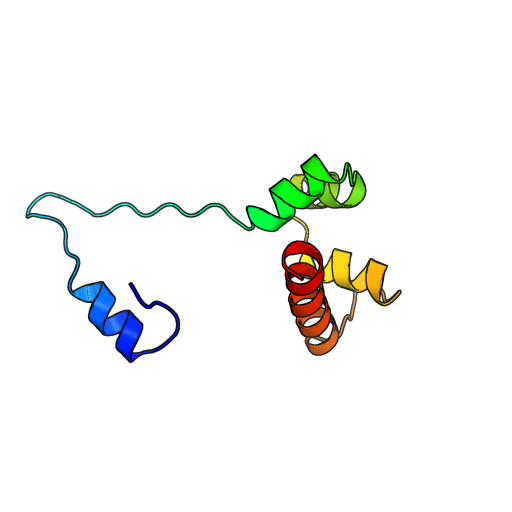1.00 67.44 84 PHE A N 1
ATOM 642 C CA . PHE A 1 84 ? -1.376 -9.393 -7.372 1.00 67.44 84 PHE A CA 1
ATOM 643 C C . PHE A 1 84 ? -1.536 -10.841 -7.863 1.00 67.44 84 PHE A C 1
ATOM 645 O O . PHE A 1 84 ? -1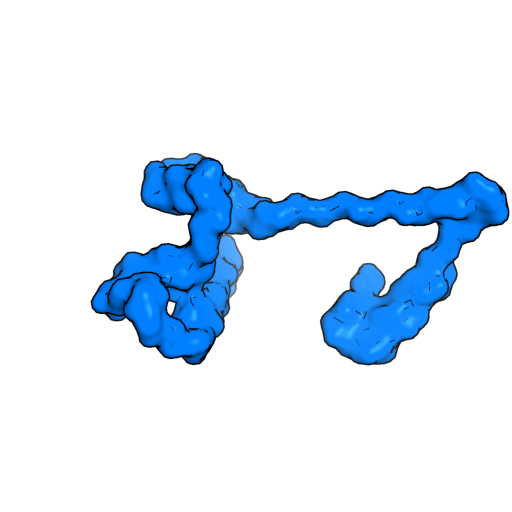.160 -11.754 -7.141 1.00 67.44 84 PHE A O 1
ATOM 652 N N . GLY A 1 85 ? -2.028 -11.071 -9.084 1.00 66.44 85 GLY A N 1
ATOM 653 C CA . GLY A 1 85 ? -2.120 -12.416 -9.666 1.00 66.44 85 GLY A CA 1
ATOM 654 C C . GLY A 1 85 ? -0.762 -13.116 -9.802 1.00 66.44 85 GLY A C 1
ATOM 655 O O . GLY A 1 85 ? -0.627 -14.263 -9.413 1.00 66.44 85 GLY A O 1
ATOM 656 N N . ILE A 1 86 ? 0.280 -12.422 -10.265 1.00 67.00 86 ILE A N 1
ATOM 657 C CA . ILE A 1 86 ? 1.630 -12.997 -10.408 1.00 67.00 86 ILE A CA 1
ATOM 658 C C . ILE A 1 86 ? 2.249 -13.314 -9.041 1.00 67.00 86 ILE A C 1
ATOM 660 O O . ILE A 1 86 ? 2.911 -14.337 -8.896 1.00 67.00 86 ILE A O 1
ATOM 664 N N . ILE A 1 87 ? 2.040 -12.454 -8.039 1.00 67.81 87 ILE A N 1
ATOM 665 C CA . ILE A 1 87 ? 2.576 -12.674 -6.686 1.00 67.81 87 ILE A CA 1
ATOM 666 C C . ILE A 1 87 ? 1.891 -13.868 -6.003 1.00 67.81 87 ILE A C 1
ATOM 668 O O . ILE A 1 87 ? 2.541 -14.579 -5.238 1.00 67.81 87 ILE A O 1
ATOM 672 N N . TYR A 1 88 ? 0.595 -14.076 -6.253 1.00 71.69 88 TYR A N 1
ATOM 673 C CA . TYR A 1 88 ? -0.225 -14.992 -5.454 1.00 71.69 88 TYR A CA 1
ATOM 674 C C . TYR A 1 88 ? -0.730 -16.250 -6.175 1.00 71.69 88 TYR A C 1
ATOM 676 O O . TYR A 1 88 ? -1.183 -17.157 -5.477 1.00 71.69 88 TYR A O 1
ATOM 684 N N . GLY A 1 89 ? -0.603 -16.346 -7.504 1.00 54.19 89 GLY A N 1
ATOM 685 C CA . GLY A 1 89 ? -1.149 -17.444 -8.314 1.00 54.19 89 GLY A CA 1
ATOM 686 C C . GLY A 1 89 ? -2.618 -17.239 -8.659 1.00 54.19 89 GLY A C 1
ATOM 687 O O . GLY A 1 89 ? -3.472 -17.508 -7.787 1.00 54.19 89 GLY A O 1
#

pLDDT: mean 85.07, std 8.73, range [54.19, 98.0]

Sequence (89 aa):
IPVRTAEGRKIRTAFISDKGHKLVSADYSQIELRVLAHVAEIPQLTQAFADGADIHAITASEMFNVPVEGMPSEVRRRAKAINFGIIYG

Secondary structure (DSSP, 8-state):
---SSHHHHHHHTT--PPTT--------TTHHHHHHHHHTT-HHHHHHHHTT--HHHHHHHHHHT--STT--HHHHHHHHHHHHHHHH-

Foldseek 3Di:
DDDDDPVSVVVVVVDADDPPDHDDDDDDDPVLLVVVCVVVVPVVSVVCVVVVHPSLLVQLCVVVVHDSVPDDPVSSVVSVVVVVVVSPD

Radius of gyration: 17.51 Å; chains: 1; bounding box: 37×27×52 Å